Protein 3GZM (pdb70)

Radius of gyration: 16.76 Å; Cα contacts (8 Å, |Δi|>4): 174; chains: 2; bounding box: 30×48×26 Å

Nearest PDB structures (foldseek):
  3gzl-assembly1_A  TM=9.943E-01  e=9.813E-11  Plasmodium falciparum
  2qnw-assembly1_A  TM=9.778E-01  e=5.980E-08  Toxoplasma gondii RH
  1x3o-assembly1_A  TM=9.798E-01  e=2.129E-07  Thermus thermophilus HB8
  6u0j-assembly1_B  TM=9.748E-01  e=1.998E-07  Escherichia coli str. K-12 substr. DH10B
  8jfn-assembly1_B  TM=9.825E-01  e=3.538E-07  Helicobacter pylori

Foldseek 3Di:
DLVVLLVVLLVLLCVLQVNDSVQADQAQFCVPHRVDDPVSLVSSVVSLCVPLVFDQDPVLSVVQGGSNSSSVVSVVTD/DVLVVLLVVLLVLLCVLLVHDSVQADQFDFCVPRRPADPVSLVVSQVVLCVPLVFDADPVNSVVQGGNNSSSCVSCVTSHD

Organism: Plasmodium falciparum (NCBI:txid5833)

InterPro domains:
  IPR003231 Acyl carrier protein [MF_01217] (61-135)
  IPR003231 Acyl carrier protein [PTHR20863] (37-135)
  IPR003231 Acyl carrier protein [TIGR00517] (61-134)
  IPR006162 Phosphopantetheine attachment site [PS00012] (90-105)
  IPR009081 Phosphopantetheine binding ACP domain [PF00550] (65-131)
  IPR009081 Phosphopantetheine binding ACP domain [PS50075] (60-135)
  IPR036736 ACP-like superfamily [G3DSA:1.10.1200.10] (42-137)
  IPR036736 ACP-like superfamily [SSF47336] (59-134)

Structure (mmCIF, N/CA/C/O backbone):
data_3GZM
#
_entry.id   3GZM
#
_cell.length_a   54.177
_cell.length_b   54.177
_cell.length_c   101.629
_cell.angle_alpha   90.00
_cell.angle_beta   90.00
_cell.angle_gamma   90.00
#
_symmetry.space_group_name_H-M   'P 41 21 2'
#
loop_
_entity.id
_entity.type
_entity.pdbx_description
1 polymer 'Acyl carrier protein'
2 non-polymer "4'-PHOSPHOPANTETHEINE"
3 non-polymer BETA-MERCAPTOETHANOL
4 non-polymer 'MALONATE ION'
5 water water
#
loop_
_atom_site.group_PDB
_atom_site.id
_atom_site.type_symbol
_atom_site.label_atom_id
_atom_site.label_alt_id
_atom_site.label_comp_id
_atom_site.label_asym_id
_atom_site.label_entity_id
_atom_site.label_seq_id
_atom_site.pdbx_PDB_ins_code
_atom_site.Cartn_x
_atom_site.Cartn_y
_atom_site.Cartn_z
_atom_site.occupancy
_atom_site.B_iso_or_equiv
_atom_site.auth_seq_id
_atom_site.auth_comp_id
_atom_site.auth_asym_id
_atom_site.auth_atom_id
_atom_site.pdbx_PDB_model_num
ATOM 1 N N . SER A 1 2 ? -0.808 -17.576 -24.796 1.00 43.94 2 SER A N 1
ATOM 2 C CA . SER A 1 2 ? -1.769 -16.808 -25.657 1.00 43.74 2 SER A CA 1
ATOM 3 C C . SER A 1 2 ? -1.976 -15.386 -25.130 1.00 43.24 2 SER A C 1
ATOM 4 O O . SER A 1 2 ? -1.971 -15.163 -23.919 1.00 43.30 2 SER A O 1
ATOM 7 N N . LEU A 1 3 ? -2.181 -14.433 -26.045 1.00 42.63 3 LEU A N 1
ATOM 8 C CA . LEU A 1 3 ? -2.620 -13.090 -25.661 1.00 41.91 3 LEU A CA 1
ATOM 9 C C . LEU A 1 3 ? -3.849 -13.269 -24.773 1.00 40.90 3 LEU A C 1
ATOM 10 O O . LEU A 1 3 ? -3.897 -12.749 -23.654 1.00 40.86 3 LEU A O 1
ATOM 15 N N . LYS A 1 4 ? -4.812 -14.051 -25.269 1.00 39.54 4 LYS A N 1
ATOM 16 C CA . LYS A 1 4 ? -6.037 -14.331 -24.542 1.00 37.74 4 LYS A CA 1
ATOM 17 C C . LYS A 1 4 ? -5.739 -14.832 -23.106 1.00 37.50 4 LYS A C 1
ATOM 18 O O . LYS A 1 4 ? -6.388 -14.371 -22.141 1.00 36.16 4 LYS A O 1
ATOM 24 N N . SER A 1 5 ? -4.739 -15.710 -22.967 1.00 35.61 5 SER A N 1
ATOM 25 C CA . SER A 1 5 ? -4.334 -16.260 -21.642 1.00 35.88 5 SER A CA 1
ATOM 26 C C . SER A 1 5 ? -3.827 -15.191 -20.632 1.00 34.65 5 SER A C 1
ATOM 27 O O . SER A 1 5 ? -4.325 -15.116 -19.501 1.00 33.48 5 SER A O 1
ATOM 30 N N . THR A 1 6 ? -2.832 -14.388 -21.035 1.00 33.44 6 THR A N 1
ATOM 31 C CA . THR A 1 6 ? -2.312 -13.262 -20.195 1.00 32.39 6 THR A CA 1
ATOM 32 C C . THR A 1 6 ? -3.436 -12.225 -19.953 1.00 30.26 6 THR A C 1
ATOM 33 O O . THR A 1 6 ? -3.617 -11.740 -18.835 1.00 27.57 6 THR A O 1
ATOM 37 N N . PHE A 1 7 ? -4.197 -11.915 -21.008 1.00 28.27 7 PHE A N 1
ATOM 38 C CA . PHE A 1 7 ? -5.363 -11.069 -20.866 1.00 28.39 7 PHE A CA 1
ATOM 39 C C . PHE A 1 7 ? -6.328 -11.570 -19.779 1.00 27.25 7 PHE A C 1
ATOM 40 O O . PHE A 1 7 ? -6.790 -10.806 -18.910 1.00 25.87 7 PHE A O 1
ATOM 48 N N . ASP A 1 8 ? -6.606 -12.874 -19.799 1.00 26.48 8 ASP A N 1
ATOM 49 C CA . ASP A 1 8 ? -7.599 -13.400 -18.883 1.00 26.60 8 ASP A CA 1
ATOM 50 C C . ASP A 1 8 ? -7.078 -13.404 -17.439 1.00 25.10 8 ASP A C 1
ATOM 51 O O . ASP A 1 8 ? -7.833 -13.144 -16.485 1.00 24.21 8 ASP A O 1
ATOM 56 N N . ASP A 1 9 ? -5.782 -13.664 -17.286 1.00 24.98 9 ASP A N 1
ATOM 57 C CA . ASP A 1 9 ? -5.145 -13.631 -15.969 1.00 24.50 9 ASP A CA 1
ATOM 58 C C . ASP A 1 9 ? -5.158 -12.206 -15.376 1.00 22.58 9 ASP A C 1
ATOM 59 O O . ASP A 1 9 ? -5.427 -11.996 -14.177 1.00 20.94 9 ASP A O 1
ATOM 64 N N . ILE A 1 10 ? -4.823 -11.232 -16.213 1.00 21.10 10 ILE A N 1
ATOM 65 C CA A ILE A 1 10 ? -4.725 -9.847 -15.751 0.50 20.53 10 ILE A CA 1
ATOM 66 C CA B ILE A 1 10 ? -4.722 -9.833 -15.743 0.50 20.20 10 ILE A CA 1
ATOM 67 C C . ILE A 1 10 ? -6.119 -9.326 -15.388 1.0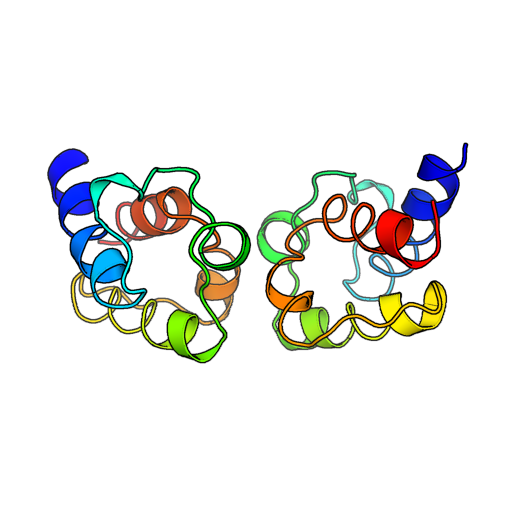0 20.53 10 ILE A C 1
ATOM 68 O O . ILE A 1 10 ? -6.294 -8.598 -14.408 1.00 21.40 10 ILE A O 1
ATOM 77 N N . LYS A 1 11 ? -7.141 -9.729 -16.156 1.00 19.82 11 LYS A N 1
ATOM 78 C CA . LYS A 1 11 ? -8.502 -9.261 -15.840 1.00 20.65 11 LYS A CA 1
ATOM 79 C C . LYS A 1 11 ? -8.951 -9.760 -14.480 1.00 21.24 11 LYS A C 1
ATOM 80 O O . LYS A 1 11 ? -9.569 -9.017 -13.708 1.00 20.35 11 LYS A O 1
ATOM 86 N N . LYS A 1 12 ? -8.653 -11.026 -14.185 1.00 20.49 12 LYS A N 1
ATOM 87 C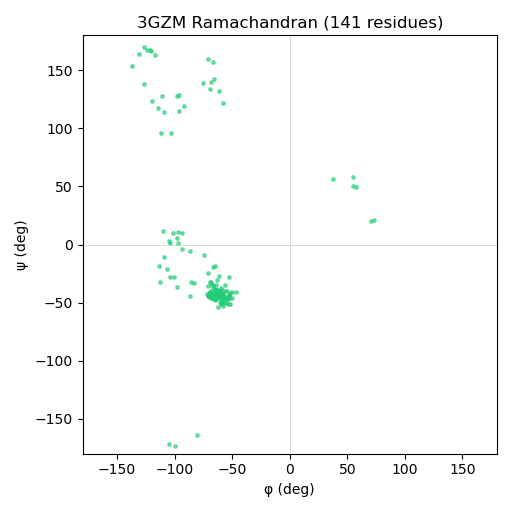 CA . LYS A 1 12 ? -8.967 -11.560 -12.874 1.00 22.01 12 LYS A CA 1
ATOM 88 C C . LYS A 1 12 ? -8.271 -10.780 -11.771 1.00 20.49 12 LYS A C 1
ATOM 89 O O . LYS A 1 12 ? -8.902 -10.486 -10.764 1.00 21.62 12 LYS A O 1
ATOM 95 N N . ILE A 1 13 ? -6.987 -10.481 -11.948 1.00 20.05 13 ILE A N 1
ATOM 96 C CA . ILE A 1 13 ? -6.220 -9.709 -10.950 1.00 20.21 13 ILE A CA 1
ATOM 97 C C . ILE A 1 13 ? -6.881 -8.327 -10.688 1.00 18.83 13 ILE A C 1
ATOM 98 O O . ILE A 1 13 ? -7.083 -7.890 -9.544 1.00 16.56 13 ILE A O 1
ATOM 103 N N . ILE A 1 14 ? -7.234 -7.665 -11.776 1.00 17.42 14 ILE A N 1
ATOM 104 C CA . ILE A 1 14 ? -7.807 -6.303 -11.723 1.00 17.09 14 ILE A CA 1
ATOM 105 C C . ILE A 1 14 ? -9.190 -6.338 -11.108 1.00 18.53 14 ILE A C 1
ATOM 106 O O . ILE A 1 14 ? -9.530 -5.520 -10.222 1.00 18.03 14 ILE A O 1
ATOM 111 N N . SER A 1 15 ? -9.998 -7.303 -11.562 1.00 18.01 15 SER A N 1
ATOM 112 C CA . SER A 1 15 ? -11.324 -7.460 -11.056 1.00 19.53 15 SER A CA 1
ATOM 113 C C . SER A 1 15 ? -11.288 -7.595 -9.537 1.00 20.48 15 SER A C 1
ATOM 114 O O . SER A 1 15 ? -12.047 -6.903 -8.824 1.00 20.61 15 SER A O 1
ATOM 117 N N . LYS A 1 16 ? -10.374 -8.425 -9.041 1.00 21.27 16 LYS A N 1
ATOM 118 C CA . LYS A 1 16 ? -10.283 -8.702 -7.583 1.00 24.00 16 LYS A CA 1
ATOM 119 C C . LYS A 1 16 ? -9.780 -7.503 -6.820 1.00 24.07 16 LYS A C 1
ATOM 120 O O . LYS A 1 16 ? -10.327 -7.155 -5.756 1.00 24.60 16 LYS A O 1
ATOM 126 N N . GLN A 1 17 ? -8.738 -6.874 -7.343 1.00 24.73 17 GLN A N 1
ATOM 127 C CA A GLN A 1 17 ? -8.153 -5.687 -6.675 0.50 25.52 17 GLN A CA 1
ATOM 128 C CA B GLN A 1 17 ? -8.139 -5.738 -6.652 0.50 26.38 17 GLN A CA 1
ATOM 129 C C . GLN A 1 17 ? -9.118 -4.523 -6.604 1.00 26.55 17 GLN A C 1
ATOM 130 O O . GLN A 1 17 ? -9.306 -3.942 -5.537 1.00 27.35 17 GLN A O 1
ATOM 141 N N . LEU A 1 18 ? -9.753 -4.199 -7.747 1.00 26.93 18 LEU A N 1
ATOM 142 C CA . LEU A 1 18 ? -10.689 -3.027 -7.907 1.00 26.73 18 LEU A CA 1
ATOM 143 C C . LEU A 1 18 ? -12.191 -3.238 -7.713 1.00 27.31 18 LEU A C 1
ATOM 144 O O . LEU A 1 18 ? -12.977 -2.276 -7.804 1.00 28.74 18 LEU A O 1
ATOM 149 N N . SER A 1 19 ? -12.614 -4.475 -7.491 1.00 26.51 19 SER A N 1
ATOM 150 C CA . SER A 1 19 ? -14.007 -4.798 -7.350 1.00 25.93 19 SER A CA 1
ATOM 151 C C . SER A 1 19 ? -14.839 -4.387 -8.564 1.00 25.60 19 SER A C 1
ATOM 152 O O . SER A 1 19 ? -15.867 -3.704 -8.416 1.00 26.41 19 SER A O 1
ATOM 155 N N . VAL A 1 20 ? -14.362 -4.761 -9.755 1.00 22.74 20 VAL A N 1
ATOM 156 C CA . VAL A 1 20 ? -14.999 -4.448 -11.035 1.00 22.45 20 VAL A CA 1
ATOM 157 C C . VAL A 1 20 ? -15.213 -5.710 -11.841 1.00 22.61 20 VAL A C 1
ATOM 158 O O . VAL A 1 20 ? -14.295 -6.546 -11.914 1.00 20.83 20 VAL A O 1
ATOM 162 N N . GLU A 1 21 ? -16.376 -5.856 -12.501 1.00 22.04 21 GLU A N 1
ATOM 163 C CA . GLU A 1 21 ? -16.663 -7.130 -13.142 1.00 23.34 21 GLU A CA 1
ATOM 164 C C . GLU A 1 21 ? -15.691 -7.315 -14.318 1.00 21.44 21 GLU A C 1
ATOM 165 O O . GLU A 1 21 ? -15.350 -6.338 -14.990 1.00 20.55 21 GLU A O 1
ATOM 171 N N . GLU A 1 22 ? -15.180 -8.523 -14.514 1.00 20.14 22 GLU A N 1
ATOM 172 C CA . GLU A 1 22 ? -14.264 -8.760 -15.641 1.00 21.58 22 GLU A CA 1
ATOM 173 C C . GLU A 1 22 ? -14.720 -8.190 -16.999 1.00 22.01 22 GLU A C 1
ATOM 174 O O . GLU A 1 22 ? -13.891 -7.684 -17.791 1.00 21.17 22 GLU A O 1
ATOM 180 N N . ASP A 1 23 ? -16.017 -8.323 -17.293 1.00 22.38 23 ASP A N 1
ATOM 181 C CA . ASP A 1 23 ? -16.564 -7.838 -18.574 1.00 23.76 23 ASP A CA 1
ATOM 182 C C . ASP A 1 23 ? -16.421 -6.312 -18.797 1.00 22.90 23 ASP A C 1
ATOM 183 O O . ASP A 1 23 ? -16.335 -5.869 -19.945 1.00 24.07 23 ASP A O 1
ATOM 188 N N . LYS A 1 24 ? -16.360 -5.524 -17.713 1.00 22.90 24 LYS A N 1
ATOM 189 C CA . LYS A 1 24 ? -16.110 -4.095 -17.779 1.00 22.88 24 LYS A CA 1
ATOM 190 C C . LYS A 1 24 ? -14.627 -3.748 -18.087 1.00 21.39 24 LYS A C 1
ATOM 191 O O . LYS A 1 24 ? -14.282 -2.581 -18.238 1.00 23.34 24 LYS A O 1
ATOM 197 N N . ILE A 1 25 ? -13.739 -4.735 -18.070 1.00 17.32 25 ILE A N 1
ATOM 198 C CA . ILE A 1 25 ? -12.288 -4.473 -18.184 1.00 16.18 25 ILE A CA 1
ATOM 199 C C . ILE A 1 25 ? -11.898 -4.646 -19.657 1.00 15.08 25 ILE A C 1
ATOM 200 O O . ILE A 1 25 ? -12.025 -5.749 -20.192 1.00 16.83 25 ILE A O 1
ATOM 205 N N . GLN A 1 26 ? -11.477 -3.543 -20.279 1.00 11.22 26 GLN A N 1
ATOM 206 C CA . GLN A 1 26 ? -11.061 -3.574 -21.681 1.00 12.13 26 GLN A CA 1
ATOM 207 C C . GLN A 1 26 ? -9.659 -3.041 -21.852 1.00 11.80 26 GLN A C 1
ATOM 208 O O . GLN A 1 26 ? -9.062 -2.406 -20.954 1.00 8.77 26 GLN A O 1
ATOM 214 N N . MET A 1 27 ? -9.110 -3.270 -23.052 1.00 10.25 27 MET A N 1
ATOM 215 C CA . MET A 1 27 ? -7.702 -2.821 -23.271 1.00 9.48 27 MET A CA 1
ATOM 216 C C . MET A 1 27 ? -7.458 -1.346 -22.920 1.00 8.99 27 MET A C 1
ATOM 217 O O . MET A 1 27 ? -6.391 -1.018 -22.346 1.00 9.71 27 MET A O 1
ATOM 222 N N . ASN A 1 28 ? -8.358 -0.451 -23.322 1.00 8.42 28 ASN A N 1
ATOM 223 C CA A ASN A 1 28 ? -8.044 0.954 -23.047 0.50 8.25 28 ASN A CA 1
ATOM 224 C CA B ASN A 1 28 ? -8.362 1.027 -23.131 0.50 8.82 28 ASN A CA 1
ATOM 225 C C . ASN A 1 28 ? -8.578 1.465 -21.681 1.00 9.34 28 ASN A C 1
ATOM 226 O O . ASN A 1 28 ? -8.394 2.644 -21.355 1.00 8.58 28 ASN A O 1
ATOM 235 N N . SER A 1 29 ? -9.133 0.553 -20.870 1.00 8.63 29 SER A N 1
ATOM 236 C CA . SER A 1 29 ? -9.577 0.907 -19.475 1.00 8.88 29 SER A CA 1
ATOM 237 C C . SER A 1 29 ? -8.386 1.448 -18.685 1.00 9.81 29 SER A C 1
ATOM 238 O O . SER A 1 29 ? -7.332 0.753 -18.561 1.00 8.45 29 SER A O 1
ATOM 241 N N . ASN A 1 30 ? -8.545 2.682 -18.199 1.00 8.91 30 ASN A N 1
ATOM 242 C CA . ASN A 1 30 ? -7.455 3.410 -17.507 1.00 9.22 30 ASN A CA 1
ATOM 243 C C . ASN A 1 30 ? -7.707 3.167 -15.988 1.00 9.37 30 ASN A C 1
ATOM 244 O O . ASN A 1 30 ? -8.818 3.373 -15.514 1.00 8.68 30 ASN A O 1
ATOM 249 N N . PHE A 1 31 ? -6.692 2.713 -15.237 1.00 8.13 31 PHE A N 1
ATOM 250 C CA . PHE A 1 31 ? -6.973 2.313 -13.822 1.00 10.15 31 PHE A CA 1
ATOM 251 C C . PHE A 1 31 ? -7.637 3.426 -13.021 1.00 10.80 31 PHE A C 1
ATOM 252 O O . PHE A 1 31 ? -8.666 3.179 -12.330 1.00 13.22 31 PHE A O 1
ATOM 260 N N . THR A 1 32 ? -7.083 4.631 -13.110 1.00 10.43 32 THR A N 1
ATOM 261 C CA . THR A 1 32 ? -7.640 5.738 -12.336 1.00 10.71 32 THR A CA 1
ATOM 262 C C . THR A 1 32 ? -8.832 6.495 -12.906 1.00 10.78 32 THR A C 1
ATOM 263 O O . THR A 1 32 ? -9.697 6.929 -12.170 1.00 12.32 32 THR A O 1
ATOM 267 N N . LYS A 1 33 ? -8.888 6.609 -14.230 1.00 11.59 33 LYS A N 1
ATOM 268 C CA . LYS A 1 33 ? -9.912 7.376 -14.928 1.00 13.74 33 LYS A CA 1
ATOM 269 C C . LYS A 1 33 ? -11.165 6.514 -15.169 1.00 12.90 33 LYS A C 1
ATOM 270 O O . LYS A 1 33 ? -12.236 7.020 -15.140 1.00 13.98 33 LYS A O 1
ATOM 276 N N . ASP A 1 34 ? -11.023 5.212 -15.374 1.00 12.21 34 ASP A N 1
ATOM 277 C CA . ASP A 1 34 ? -12.155 4.329 -15.670 1.00 14.47 34 ASP A CA 1
ATOM 278 C C . ASP A 1 34 ? -12.523 3.300 -14.623 1.00 13.89 34 ASP A C 1
ATOM 279 O O . ASP A 1 34 ? -13.693 2.861 -14.560 1.00 14.77 34 ASP A O 1
ATOM 284 N N . LEU A 1 35 ? -11.530 2.810 -13.892 1.00 12.03 35 LEU A N 1
ATOM 2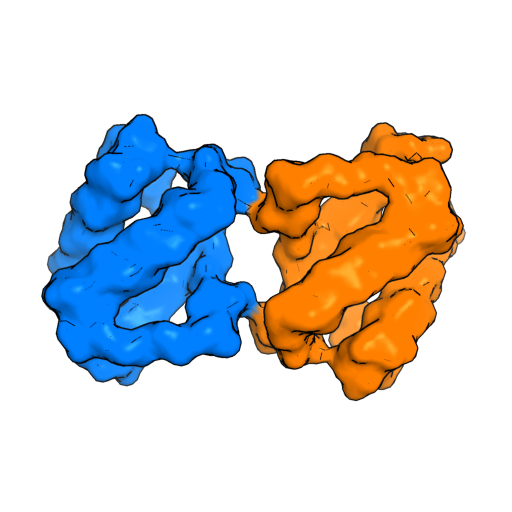85 C CA . LEU A 1 35 ? -11.780 1.713 -12.986 1.00 11.05 35 LEU A CA 1
ATOM 286 C C . LEU A 1 35 ? -11.724 2.049 -11.509 1.00 12.36 35 LEU A C 1
ATOM 287 O O . LEU A 1 35 ? -11.804 1.094 -10.686 1.00 12.26 35 LEU A O 1
ATOM 292 N N . GLY A 1 36 ? -11.692 3.355 -11.204 1.00 12.21 36 GLY A N 1
ATOM 293 C CA . GLY A 1 36 ? -11.882 3.879 -9.804 1.00 14.67 36 GLY A CA 1
ATOM 294 C C . GLY A 1 36 ? -10.719 3.576 -8.854 1.00 15.76 36 GLY A C 1
ATOM 295 O O . GLY A 1 36 ? -10.891 3.602 -7.597 1.00 14.73 36 GLY A O 1
ATOM 296 N N . ALA A 1 37 ? -9.553 3.281 -9.431 1.00 13.00 37 ALA A N 1
ATOM 297 C CA . ALA A 1 37 ? -8.381 2.945 -8.604 1.00 13.60 37 ALA A CA 1
ATOM 298 C C . ALA A 1 37 ? -7.885 4.175 -7.835 1.00 13.74 37 ALA A C 1
ATOM 299 O O . ALA A 1 37 ? -7.792 5.271 -8.415 1.00 15.38 37 ALA A O 1
ATOM 301 N N . ASP A 1 38 ? -7.613 3.997 -6.514 1.00 14.64 38 ASP A N 1
ATOM 302 C CA . ASP A 1 38 ? -6.887 4.998 -5.736 1.00 14.58 38 ASP A CA 1
ATOM 303 C C . ASP A 1 38 ? -5.409 4.644 -5.564 1.00 14.18 38 ASP A C 1
ATOM 304 O O . ASP A 1 38 ? -4.932 3.624 -6.128 1.00 11.69 38 ASP A O 1
ATOM 309 N N . SER A 1 39 ? -4.676 5.420 -4.762 1.00 12.11 39 SER A N 1
ATOM 310 C CA . SER A 1 39 ? -3.239 5.207 -4.714 1.00 13.62 39 SER A CA 1
ATOM 311 C C . SER A 1 39 ? -2.895 3.803 -4.133 1.00 13.07 39 SER A C 1
ATOM 312 O O . SER A 1 39 ? -1.953 3.155 -4.591 1.00 13.78 39 SER A O 1
ATOM 314 N N . LEU A 1 40 ? -3.612 3.349 -3.119 1.00 13.83 40 LEU A N 1
ATOM 315 C CA . LEU A 1 40 ? -3.332 2.019 -2.534 1.00 13.59 40 LEU A CA 1
ATOM 316 C C . LEU A 1 40 ? -3.701 0.920 -3.548 1.00 14.58 40 LEU A C 1
ATOM 317 O O . LEU A 1 40 ? -2.968 -0.034 -3.679 1.00 14.64 40 LEU A O 1
ATOM 322 N N . ASP A 1 41 ? -4.828 1.105 -4.268 1.00 11.92 41 ASP A N 1
ATOM 323 C CA . ASP A 1 41 ? -5.193 0.153 -5.325 1.00 13.25 41 ASP A CA 1
ATOM 324 C C . ASP A 1 41 ? -4.034 -0.055 -6.309 1.00 12.53 41 ASP A C 1
ATOM 325 O O . ASP A 1 41 ? -3.733 -1.180 -6.700 1.00 13.27 41 ASP A O 1
ATOM 330 N N . LEU A 1 42 ? -3.395 1.039 -6.694 1.00 13.30 42 LEU A N 1
ATOM 331 C CA . LEU A 1 42 ? -2.340 1.016 -7.708 1.00 13.47 42 LEU A CA 1
ATOM 332 C C . LEU A 1 42 ? -1.168 0.229 -7.209 1.00 14.19 42 LEU A C 1
ATOM 333 O O . LEU A 1 42 ? -0.701 -0.654 -7.927 1.00 16.35 42 LEU A O 1
ATOM 338 N N . VAL A 1 43 ? -0.737 0.503 -5.967 1.00 14.33 43 VAL A N 1
ATOM 339 C CA . VAL A 1 43 ? 0.348 -0.275 -5.318 1.00 15.77 43 VAL A CA 1
ATOM 340 C C . VAL A 1 43 ? 0.012 -1.795 -5.244 1.00 16.21 43 VAL A C 1
ATOM 341 O O . VAL A 1 43 ? 0.831 -2.660 -5.593 1.00 16.26 43 VAL A O 1
ATOM 345 N N . GLU A 1 44 ? -1.214 -2.111 -4.851 1.00 16.77 44 GLU A N 1
ATOM 346 C CA . GLU A 1 44 ? -1.661 -3.495 -4.765 1.00 18.34 44 GLU A CA 1
ATOM 347 C C . GLU A 1 44 ? -1.693 -4.193 -6.110 1.00 18.15 44 GLU A C 1
ATOM 348 O O . GLU A 1 44 ? -1.334 -5.352 -6.217 1.00 17.66 44 GLU A O 1
ATOM 354 N N . LEU A 1 45 ? -2.108 -3.467 -7.135 1.00 16.88 45 LEU A N 1
ATOM 355 C CA A LEU A 1 45 ? -2.120 -4.036 -8.465 0.50 16.53 45 LEU A CA 1
ATOM 356 C CA B LEU A 1 45 ? -2.116 -4.016 -8.494 0.50 17.10 45 LEU A CA 1
ATOM 357 C C . LEU A 1 45 ? -0.706 -4.345 -8.971 1.00 16.76 45 LEU A C 1
ATOM 358 O O . LEU A 1 45 ? -0.434 -5.449 -9.491 1.00 15.95 45 LEU A O 1
ATOM 367 N N . ILE A 1 46 ? 0.210 -3.396 -8.818 1.00 17.59 46 ILE A N 1
ATOM 368 C CA . ILE A 1 46 ? 1.539 -3.654 -9.347 1.00 19.72 46 ILE A CA 1
ATOM 369 C C . ILE A 1 46 ? 2.139 -4.817 -8.590 1.00 18.91 46 ILE A C 1
ATOM 370 O O . ILE A 1 46 ? 2.689 -5.741 -9.207 1.00 19.22 46 ILE A O 1
ATOM 375 N N . MET A 1 47 ? 1.918 -4.883 -7.276 1.00 20.78 47 MET A N 1
ATOM 376 C CA . MET A 1 47 ? 2.490 -6.006 -6.535 1.00 25.03 47 MET A CA 1
ATOM 377 C C . MET A 1 47 ? 1.824 -7.321 -6.927 1.00 23.00 47 MET A C 1
ATOM 378 O O . MET A 1 47 ? 2.474 -8.368 -6.977 1.00 22.67 47 MET A O 1
ATOM 383 N N . ALA A 1 48 ? 0.522 -7.267 -7.216 1.00 21.81 48 ALA A N 1
ATOM 384 C CA . ALA A 1 48 ? -0.171 -8.465 -7.707 1.00 19.64 48 ALA A CA 1
ATOM 385 C C . ALA A 1 48 ? 0.314 -8.986 -9.098 1.00 18.96 48 ALA A C 1
ATOM 386 O O . ALA A 1 48 ? 0.426 -10.208 -9.330 1.00 19.46 48 ALA A O 1
ATOM 388 N N . LEU A 1 49 ? 0.619 -8.068 -10.014 1.00 17.85 49 LEU A N 1
ATOM 389 C CA . LEU A 1 49 ? 1.232 -8.405 -11.304 1.00 17.83 49 LEU A CA 1
ATOM 390 C C . LEU A 1 49 ? 2.603 -9.029 -11.106 1.00 18.52 49 LEU A C 1
ATOM 391 O O . LEU A 1 49 ? 2.949 -10.027 -11.784 1.00 17.88 49 LEU A O 1
ATOM 396 N N . GLU A 1 50 ? 3.370 -8.430 -10.187 1.00 19.28 50 GLU A N 1
ATOM 397 C CA . GLU A 1 50 ? 4.728 -8.946 -9.891 1.00 21.46 50 GLU A CA 1
ATOM 398 C C . GLU A 1 50 ? 4.612 -10.390 -9.380 1.00 21.85 50 GLU A C 1
ATOM 399 O O . GLU A 1 50 ? 5.309 -11.282 -9.913 1.00 23.01 50 GLU A O 1
ATOM 405 N N . GLU A 1 51 ? 3.730 -10.635 -8.391 1.00 23.45 51 GLU A N 1
ATOM 406 C CA A GLU A 1 51 ? 3.541 -11.976 -7.841 0.50 23.65 51 GLU A CA 1
ATOM 407 C CA B GLU A 1 51 ? 3.484 -11.989 -7.839 0.50 23.70 51 GLU A CA 1
ATOM 408 C C . GLU A 1 51 ? 3.010 -12.982 -8.899 1.00 24.23 51 GLU A C 1
ATOM 409 O O . GLU A 1 51 ? 3.510 -14.083 -9.004 1.00 23.82 51 GLU A O 1
ATOM 420 N N . LYS A 1 52 ? 2.042 -12.588 -9.709 1.00 22.38 52 LYS A N 1
ATOM 421 C CA . LYS A 1 52 ? 1.466 -13.527 -10.675 1.00 23.06 52 LYS A CA 1
ATOM 422 C C . LYS A 1 52 ? 2.371 -13.902 -11.850 1.00 23.90 52 LYS A C 1
ATOM 423 O O . LYS A 1 52 ? 2.432 -15.074 -12.206 1.00 23.50 52 LYS A O 1
ATOM 429 N N . PHE A 1 53 ? 3.037 -12.907 -12.455 1.00 23.02 53 PHE A N 1
ATOM 430 C CA . PHE A 1 53 ? 3.778 -13.088 -13.702 1.00 24.40 53 PHE A CA 1
ATOM 431 C C . PHE A 1 53 ? 5.267 -13.152 -13.490 1.00 24.31 53 PHE A C 1
ATOM 432 O O . PHE A 1 53 ? 6.041 -13.275 -14.459 1.00 25.92 53 PHE A O 1
ATOM 440 N N . ASN A 1 54 ? 5.679 -13.065 -12.228 1.00 24.77 54 ASN A N 1
ATOM 441 C CA . ASN A 1 54 ? 7.085 -13.199 -11.858 1.00 26.26 54 ASN A CA 1
ATOM 442 C C . ASN A 1 54 ? 7.903 -12.191 -12.669 1.00 26.52 54 ASN A C 1
ATOM 443 O O . ASN A 1 54 ? 8.858 -12.541 -13.352 1.00 27.27 54 ASN A O 1
ATOM 448 N N . VAL A 1 55 ? 7.469 -10.938 -12.650 1.00 26.37 55 VAL A N 1
ATOM 449 C CA . VAL A 1 55 ? 8.216 -9.863 -13.297 1.00 26.79 55 VAL A CA 1
ATOM 450 C C . VAL A 1 55 ? 8.513 -8.911 -12.159 1.00 27.17 55 VAL A C 1
ATOM 451 O O . VAL A 1 55 ? 7.941 -9.061 -11.043 1.00 27.38 55 VAL A O 1
ATOM 455 N N . THR A 1 56 ? 9.425 -7.964 -12.411 1.00 27.00 56 THR A N 1
ATOM 456 C CA . THR A 1 56 ? 9.780 -6.906 -11.457 1.00 26.09 56 THR A CA 1
ATOM 457 C C . THR A 1 56 ? 9.426 -5.612 -12.192 1.00 24.33 56 THR A C 1
ATOM 458 O O . THR A 1 56 ? 9.812 -5.399 -13.350 1.00 24.96 56 THR A O 1
ATOM 462 N N . ILE A 1 57 ? 8.577 -4.824 -11.568 1.00 22.51 57 ILE A N 1
ATOM 463 C CA . ILE A 1 57 ? 8.156 -3.592 -12.174 1.00 21.29 57 ILE A CA 1
ATOM 464 C C . ILE A 1 57 ? 8.802 -2.457 -11.359 1.00 20.28 57 ILE A C 1
ATOM 465 O O . ILE A 1 57 ? 8.462 -2.231 -10.194 1.00 20.53 57 ILE A O 1
ATOM 470 N N . SER A 1 58 ? 9.698 -1.726 -11.996 1.00 18.59 58 SER A N 1
ATOM 471 C CA . SER A 1 58 ? 10.331 -0.649 -11.291 1.00 17.57 58 SER A CA 1
ATOM 472 C C . SER A 1 58 ? 9.317 0.489 -11.071 1.00 18.02 58 SER A C 1
ATOM 473 O O . SER A 1 58 ? 8.339 0.598 -11.803 1.00 14.61 58 SER A O 1
ATOM 476 N N . ASP A 1 59 ? 9.590 1.353 -10.093 1.00 19.00 59 ASP A N 1
ATOM 477 C CA . ASP A 1 59 ? 8.741 2.534 -9.860 1.00 19.97 59 ASP A CA 1
ATOM 478 C C . ASP A 1 59 ? 8.471 3.343 -11.119 1.00 19.48 59 ASP A C 1
ATOM 479 O O . ASP A 1 59 ? 7.350 3.748 -11.359 1.00 18.96 59 ASP A O 1
ATOM 484 N N . GLN A 1 60 ? 9.507 3.609 -11.908 1.00 18.95 60 GLN A N 1
ATOM 485 C CA . GLN A 1 60 ? 9.339 4.377 -13.119 1.00 19.95 60 GLN A CA 1
ATOM 486 C C . GLN A 1 60 ? 8.508 3.599 -14.180 1.00 19.89 60 GLN A C 1
ATOM 487 O O . GLN A 1 60 ? 7.658 4.194 -14.882 1.00 21.60 60 GLN A O 1
ATOM 493 N N . ASP A 1 61 ? 8.782 2.315 -14.354 1.00 16.80 61 ASP A N 1
ATOM 494 C CA . ASP A 1 61 ? 7.863 1.497 -15.217 1.00 18.22 61 ASP A CA 1
ATOM 495 C C . ASP A 1 61 ? 6.391 1.639 -14.749 1.00 15.62 61 ASP A C 1
ATOM 496 O O . ASP A 1 61 ? 5.449 1.751 -15.567 1.00 14.97 61 ASP A O 1
ATOM 501 N N . ALA A 1 62 ? 6.170 1.586 -13.436 1.00 14.86 62 ALA A N 1
ATOM 502 C CA . ALA A 1 62 ? 4.795 1.533 -12.920 1.00 14.22 62 ALA A CA 1
ATOM 503 C C . ALA A 1 62 ? 4.107 2.816 -13.219 1.00 13.78 62 ALA A C 1
ATOM 504 O O . ALA A 1 62 ? 2.918 2.835 -13.488 1.00 13.68 62 ALA A O 1
ATOM 506 N N . LEU A 1 63 ? 4.855 3.911 -13.176 1.00 13.14 63 LEU A N 1
ATOM 507 C CA . LEU A 1 63 ? 4.277 5.213 -13.508 1.00 11.09 63 LEU A CA 1
ATOM 508 C C . LEU A 1 63 ? 3.822 5.331 -15.003 1.00 12.36 63 LEU A C 1
ATOM 509 O O . LEU A 1 63 ? 3.061 6.273 -15.351 1.00 12.69 63 LEU A O 1
ATOM 514 N N . LYS A 1 64 ? 4.335 4.453 -15.853 1.00 12.10 64 LYS A N 1
ATOM 515 C CA . LYS A 1 64 ? 3.919 4.386 -17.255 1.00 13.95 64 LYS A CA 1
ATOM 516 C C . LYS A 1 64 ? 2.870 3.312 -17.534 1.00 15.31 64 LYS A C 1
ATOM 517 O O . LYS A 1 64 ? 2.478 3.117 -18.705 1.00 18.14 64 LYS A O 1
ATOM 523 N N . ILE A 1 65 ? 2.363 2.653 -16.499 1.00 13.37 65 ILE A N 1
ATOM 524 C CA . ILE A 1 65 ? 1.338 1.603 -16.734 1.00 14.58 65 ILE A CA 1
ATOM 525 C C . ILE A 1 65 ? 0.036 2.276 -16.340 1.00 13.83 65 ILE A C 1
ATOM 526 O O . ILE A 1 65 ? -0.295 2.376 -15.148 1.00 16.42 65 ILE A O 1
ATOM 531 N N . ASN A 1 66 ? -0.657 2.817 -17.332 1.00 11.83 66 ASN A N 1
ATOM 532 C CA . ASN A 1 66 ? -1.858 3.626 -17.060 1.00 10.29 66 ASN A CA 1
ATOM 533 C C . ASN A 1 66 ? -3.139 2.859 -17.373 1.00 9.33 66 ASN A C 1
ATOM 534 O O . ASN A 1 66 ? -4.211 3.180 -16.778 1.00 7.78 66 ASN A O 1
ATOM 539 N N . THR A 1 67 ? -3.020 1.932 -18.325 1.00 10.33 67 THR A N 1
ATOM 540 C CA . THR A 1 67 ? -4.184 1.140 -18.805 1.00 9.09 67 THR A CA 1
ATOM 541 C C . THR A 1 67 ? -3.946 -0.368 -18.755 1.00 9.44 67 THR A C 1
ATOM 542 O O . THR A 1 67 ? -2.812 -0.818 -18.613 1.00 7.61 67 THR A O 1
ATOM 546 N N . VAL A 1 68 ? -5.034 -1.127 -18.972 1.00 8.37 68 VAL A N 1
ATOM 547 C CA . VAL A 1 68 ? -5.003 -2.571 -19.092 1.00 9.60 68 VAL A CA 1
ATOM 548 C C . VAL A 1 68 ? -3.979 -2.973 -20.159 1.00 9.84 68 VAL A C 1
ATOM 549 O O . VAL A 1 68 ? -3.118 -3.825 -19.911 1.00 8.78 68 VAL A O 1
ATOM 553 N N . GLN A 1 69 ? -4.072 -2.381 -21.356 1.00 9.33 69 GLN A N 1
ATOM 554 C CA . GLN A 1 69 ? -3.139 -2.738 -22.418 1.00 10.01 69 GLN A CA 1
ATOM 555 C C . GLN A 1 69 ? -1.685 -2.468 -22.007 1.00 10.40 69 GLN A C 1
ATOM 556 O O . GLN A 1 69 ? -0.802 -3.253 -22.360 1.00 9.71 69 GLN A O 1
ATOM 562 N N . ASP A 1 70 ? -1.436 -1.333 -21.354 1.00 10.27 70 ASP A N 1
ATOM 563 C CA . ASP A 1 70 ? -0.092 -0.992 -20.884 1.00 9.73 70 ASP A CA 1
ATOM 564 C C . ASP A 1 70 ? 0.435 -2.145 -20.045 1.00 11.80 70 ASP A C 1
ATOM 565 O O . ASP A 1 70 ? 1.615 -2.554 -20.189 1.00 11.43 70 ASP A O 1
ATOM 570 N N . ALA A 1 71 ? -0.410 -2.628 -19.142 1.00 11.77 71 ALA A N 1
ATOM 571 C CA . ALA A 1 71 ? 0.028 -3.703 -18.209 1.00 12.63 71 ALA A CA 1
ATOM 572 C C . ALA A 1 71 ? 0.280 -5.001 -18.973 1.00 12.23 71 ALA A C 1
ATOM 573 O O . ALA A 1 71 ? 1.334 -5.669 -18.749 1.00 12.52 71 ALA A O 1
ATOM 575 N N . ILE A 1 72 ? -0.603 -5.356 -19.895 1.00 12.79 72 ILE A N 1
ATOM 576 C CA . ILE A 1 72 ? -0.426 -6.613 -20.721 1.00 13.42 72 ILE A CA 1
ATOM 577 C C . ILE A 1 72 ? 0.825 -6.512 -21.591 1.00 13.60 72 ILE A C 1
ATOM 578 O O . ILE A 1 72 ? 1.646 -7.473 -21.670 1.00 13.30 72 ILE A O 1
ATOM 583 N N . ASP A 1 73 ? 1.018 -5.335 -22.220 1.00 14.26 73 ASP A N 1
ATOM 584 C CA . ASP A 1 73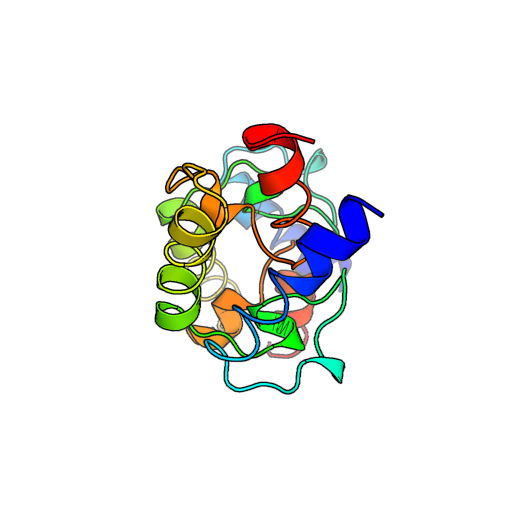 ? 2.193 -5.120 -23.096 1.00 15.43 73 ASP A CA 1
ATOM 585 C C . ASP A 1 73 ? 3.479 -5.177 -22.282 1.00 15.62 73 ASP A C 1
ATOM 586 O O . ASP A 1 73 ? 4.482 -5.835 -22.710 1.00 15.76 73 ASP A O 1
ATOM 591 N N . TYR A 1 74 ? 3.434 -4.610 -21.071 1.00 14.49 74 TYR A N 1
ATOM 592 C CA . TYR A 1 74 ? 4.585 -4.749 -20.156 1.00 16.01 74 TYR A CA 1
ATOM 593 C C . TYR A 1 74 ? 4.940 -6.205 -19.801 1.00 17.01 74 TYR A C 1
ATOM 594 O O . TYR A 1 74 ? 6.095 -6.613 -19.832 1.00 15.95 74 TYR A O 1
ATOM 603 N N . ILE A 1 75 ? 3.943 -6.969 -19.388 1.00 18.12 75 ILE A N 1
ATOM 604 C CA . ILE A 1 75 ? 4.158 -8.350 -19.058 1.00 18.94 75 ILE A CA 1
ATOM 605 C C . ILE A 1 75 ? 4.657 -9.170 -20.260 1.00 21.78 75 ILE A C 1
ATOM 606 O O . ILE A 1 75 ? 5.573 -9.997 -20.115 1.00 21.75 75 ILE A O 1
ATOM 611 N N . GLU A 1 76 ? 4.032 -8.986 -21.425 1.00 22.80 76 GLU A N 1
ATOM 612 C CA A GLU A 1 76 ? 4.461 -9.684 -22.642 0.50 24.69 76 GLU A CA 1
ATOM 613 C CA B GLU A 1 76 ? 4.465 -9.664 -22.652 0.50 24.67 76 GLU A CA 1
ATOM 614 C C . GLU A 1 76 ? 5.898 -9.334 -23.071 1.00 25.64 76 GLU A C 1
ATOM 615 O O . GLU A 1 76 ? 6.621 -10.180 -23.639 1.00 25.62 76 GLU A O 1
ATOM 626 N N . LYS A 1 77 ? 6.316 -8.115 -22.800 1.00 27.39 77 LYS A N 1
ATOM 627 C CA . LYS A 1 77 ? 7.676 -7.676 -23.076 1.00 29.90 77 LYS A CA 1
ATOM 628 C C . LYS A 1 77 ? 8.679 -8.391 -22.135 1.00 31.86 77 LYS A C 1
ATOM 629 O O . LYS A 1 77 ? 9.828 -8.675 -22.506 1.00 31.90 77 LYS A O 1
ATOM 635 N N . ASN A 1 78 ? 8.241 -8.687 -20.920 1.00 33.25 78 ASN A N 1
ATOM 636 C CA . ASN A 1 78 ? 9.167 -8.991 -19.820 1.00 36.59 78 ASN A CA 1
ATOM 637 C C . ASN A 1 78 ? 9.128 -10.413 -19.290 1.00 38.49 78 ASN A C 1
ATOM 638 O O . ASN A 1 78 ? 10.056 -10.858 -18.600 1.00 39.63 78 ASN A O 1
ATOM 643 N N . ASN A 1 79 ? 8.044 -11.115 -19.590 1.00 40.50 79 ASN A N 1
ATOM 644 C CA . ASN A 1 79 ? 7.776 -12.415 -19.006 1.00 41.57 79 ASN A CA 1
ATOM 645 C C . ASN A 1 79 ? 8.276 -12.522 -17.579 1.00 41.65 79 ASN A C 1
ATOM 646 O O . ASN A 1 79 ? 7.787 -13.338 -16.803 1.00 42.89 79 ASN A O 1
ATOM 651 N N . SER B 1 1 ? -6.596 32.182 -28.890 1.00 14.73 1 SER B N 1
ATOM 652 C CA . SER B 1 1 ? -7.842 31.457 -28.532 1.00 17.11 1 SER B CA 1
ATOM 653 C C . SER B 1 1 ? -7.740 31.035 -27.079 1.00 18.43 1 SER B C 1
ATOM 654 O O . SER B 1 1 ? -6.630 30.962 -26.545 1.00 17.13 1 SER B O 1
ATOM 657 N N . SER B 1 2 ? -8.868 30.795 -26.411 1.00 19.89 2 SER B N 1
ATOM 658 C CA . SER B 1 2 ? -8.782 30.492 -24.959 1.00 21.79 2 SER B CA 1
ATOM 659 C C . SER B 1 2 ? -7.930 29.220 -24.737 1.00 20.32 2 SER B C 1
ATOM 660 O O . SER B 1 2 ? -7.077 29.177 -23.843 1.00 18.91 2 SER B O 1
ATOM 663 N N . LEU B 1 3 ? -8.155 28.216 -25.575 1.00 18.79 3 LEU B N 1
ATOM 664 C CA . LEU B 1 3 ? -7.467 26.954 -25.423 1.00 20.78 3 LEU B CA 1
ATOM 665 C C . LEU B 1 3 ? -6.001 27.121 -25.693 1.00 19.57 3 LEU B C 1
ATOM 666 O O . LEU B 1 3 ? -5.197 26.464 -25.022 1.00 20.48 3 LEU B O 1
ATOM 671 N N . LYS B 1 4 ? -5.631 27.966 -26.673 1.00 19.50 4 LYS B N 1
ATOM 672 C CA . LYS B 1 4 ? -4.218 28.196 -26.955 1.00 20.70 4 LYS B CA 1
ATOM 673 C C . LYS B 1 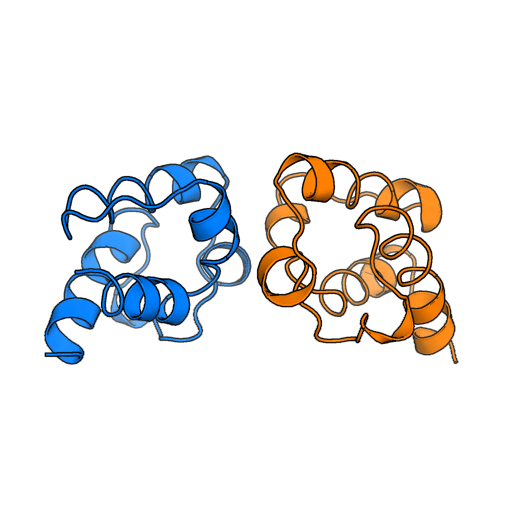4 ? -3.517 28.905 -25.804 1.00 20.48 4 LYS B C 1
ATOM 674 O O . LYS B 1 4 ? -2.424 28.537 -25.437 1.00 19.22 4 LYS B O 1
ATOM 680 N N . SER B 1 5 ? -4.168 29.897 -25.214 1.00 19.56 5 SER B N 1
ATOM 681 C CA . SER B 1 5 ? -3.623 30.546 -24.041 1.00 20.43 5 SER B CA 1
ATOM 682 C C . SER B 1 5 ? -3.341 29.579 -22.885 1.00 18.81 5 SER B C 1
ATOM 683 O O . SER B 1 5 ? -2.246 29.659 -22.275 1.00 18.31 5 SER B O 1
ATOM 686 N N . THR B 1 6 ? -4.274 28.676 -22.618 1.00 18.30 6 THR B N 1
ATOM 687 C CA . THR B 1 6 ? -4.069 27.682 -21.534 1.00 18.25 6 THR B CA 1
ATOM 688 C C . THR B 1 6 ? -2.953 26.701 -21.867 1.00 17.15 6 THR B C 1
ATOM 689 O O . THR B 1 6 ? -2.054 26.471 -21.050 1.00 15.68 6 THR B O 1
ATOM 693 N N . PHE B 1 7 ? -3.005 26.196 -23.102 1.00 17.45 7 PHE B N 1
ATOM 694 C CA . PHE B 1 7 ? -1.970 25.294 -23.600 1.00 18.83 7 PHE B CA 1
ATOM 695 C C . PHE B 1 7 ? -0.602 25.979 -23.460 1.00 18.10 7 PHE B C 1
ATOM 696 O O . PHE B 1 7 ? 0.388 25.370 -22.967 1.00 18.57 7 PHE B O 1
ATOM 704 N N . ASP B 1 8 ? -0.499 27.206 -23.946 1.00 17.60 8 ASP B N 1
ATOM 705 C CA . ASP B 1 8 ? 0.796 27.917 -23.911 1.00 18.38 8 ASP B CA 1
ATOM 706 C C . ASP B 1 8 ? 1.329 28.089 -22.473 1.00 19.30 8 ASP B C 1
ATOM 707 O O . ASP B 1 8 ? 2.523 28.007 -22.214 1.00 18.74 8 ASP B O 1
ATOM 712 N N . ASP B 1 9 ? 0.418 28.332 -21.555 1.00 18.50 9 ASP B N 1
ATOM 713 C CA . ASP B 1 9 ? 0.799 28.531 -20.162 1.00 19.60 9 ASP B CA 1
ATOM 714 C C . ASP B 1 9 ? 1.276 27.248 -19.512 1.00 17.87 9 ASP B C 1
ATOM 715 O O . ASP B 1 9 ? 2.242 27.249 -18.744 1.00 15.51 9 ASP B O 1
ATOM 720 N N . ILE B 1 10 ? 0.579 26.160 -19.804 1.00 16.55 10 ILE B N 1
ATOM 721 C CA A ILE B 1 10 ? 0.949 24.885 -19.228 0.50 16.20 10 ILE B CA 1
ATOM 722 C CA B ILE B 1 10 ? 0.940 24.846 -19.248 0.50 15.85 10 ILE B CA 1
ATOM 723 C C . ILE B 1 10 ? 2.280 24.419 -19.822 1.00 16.78 10 ILE B C 1
ATOM 724 O O . ILE B 1 10 ? 3.114 23.803 -19.130 1.00 15.12 10 ILE B O 1
ATOM 733 N N . LYS B 1 11 ? 2.506 24.731 -21.094 1.00 16.12 11 LYS B N 1
ATOM 734 C CA . LYS B 1 11 ? 3.793 24.333 -21.688 1.00 18.00 11 LYS B CA 1
ATOM 735 C C . LYS B 1 11 ? 4.968 24.973 -20.974 1.00 17.59 11 LYS B C 1
ATOM 736 O O . LYS B 1 11 ? 5.987 24.320 -20.803 1.00 16.65 11 LYS B O 1
ATOM 742 N N . LYS B 1 12 ? 4.840 26.256 -20.580 1.00 17.79 12 LYS B N 1
ATOM 743 C CA . LYS B 1 12 ? 5.876 26.974 -19.821 1.00 19.70 12 LYS B CA 1
ATOM 744 C C . LYS B 1 12 ? 6.180 26.264 -18.528 1.00 18.66 12 LYS B C 1
ATOM 745 O O . LYS B 1 12 ? 7.332 26.017 -18.220 1.00 18.51 12 LYS B O 1
ATOM 751 N N . ILE B 1 13 ? 5.132 25.942 -17.762 1.00 16.02 13 ILE B N 1
ATOM 752 C CA . ILE B 1 13 ? 5.308 25.222 -16.497 1.00 16.47 13 ILE B CA 1
ATOM 753 C C . ILE B 1 13 ? 6.042 23.835 -16.693 1.00 14.22 13 ILE B C 1
ATOM 754 O O . ILE B 1 13 ? 7.004 23.487 -15.981 1.00 11.98 13 ILE B O 1
ATOM 759 N N . ILE B 1 14 ? 5.578 23.059 -17.651 1.00 14.60 14 ILE B N 1
ATOM 760 C CA . ILE B 1 14 ? 6.091 21.671 -17.823 1.00 14.69 14 ILE B CA 1
ATOM 761 C C . ILE B 1 14 ? 7.504 21.744 -18.305 1.00 15.66 14 ILE B C 1
ATOM 762 O O . ILE B 1 14 ? 8.344 20.931 -17.886 1.00 16.47 14 ILE B O 1
ATOM 767 N N . SER B 1 15 ? 7.787 22.678 -19.227 1.00 16.54 15 SER B N 1
ATOM 768 C CA A SER B 1 15 ? 9.154 22.871 -19.753 0.50 16.97 15 SER B CA 1
ATOM 769 C CA B SER B 1 15 ? 9.151 22.815 -19.742 0.50 17.86 15 SER B CA 1
ATOM 770 C C . SER B 1 15 ? 10.147 23.079 -18.623 1.00 18.81 15 SER B C 1
ATOM 771 O O . SER B 1 15 ? 11.218 22.443 -18.590 1.00 18.58 15 SER B O 1
ATOM 776 N N . LYS B 1 16 ? 9.796 24.001 -17.715 1.00 18.21 16 LYS B N 1
ATOM 777 C CA . LYS B 1 16 ? 10.684 24.297 -16.599 1.00 20.14 16 LYS B CA 1
ATOM 778 C C . LYS B 1 16 ? 10.734 23.137 -15.599 1.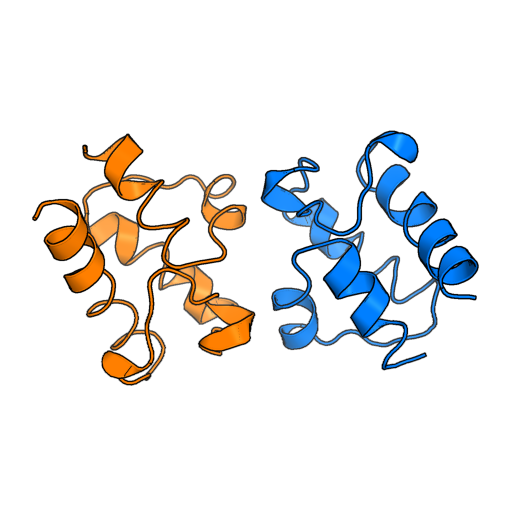00 20.66 16 LYS B C 1
ATOM 779 O O . LYS B 1 16 ? 11.813 22.760 -15.129 1.00 22.35 16 LYS B O 1
ATOM 785 N N . GLN B 1 17 ? 9.585 22.545 -15.288 1.00 20.63 17 GLN B N 1
ATOM 786 C CA A GLN B 1 17 ? 9.549 21.421 -14.338 0.50 21.13 17 GLN B CA 1
ATOM 787 C CA B GLN B 1 17 ? 9.545 21.446 -14.324 0.50 21.43 17 GLN B CA 1
ATOM 788 C C . GLN B 1 17 ? 10.264 20.153 -14.794 1.00 21.98 17 GLN B C 1
ATOM 789 O O . GLN B 1 17 ? 11.048 19.562 -14.029 1.00 21.70 17 GLN B O 1
ATOM 800 N N . LEU B 1 18 ? 9.986 19.718 -16.018 1.00 22.13 18 LEU B N 1
ATOM 801 C CA . LEU B 1 18 ? 10.500 18.451 -16.544 1.00 23.66 18 LEU B CA 1
ATOM 802 C C . LEU B 1 18 ? 11.736 18.602 -17.384 1.00 24.52 18 LEU B C 1
ATOM 803 O O . LEU B 1 18 ? 12.236 17.615 -17.919 1.00 25.39 18 LEU B O 1
ATOM 808 N N . SER B 1 19 ? 12.231 19.828 -17.523 1.00 25.19 19 SER B N 1
ATOM 809 C CA . SER B 1 19 ? 13.470 20.029 -18.262 1.00 26.52 19 SER B CA 1
ATOM 810 C C . SER B 1 19 ? 13.327 19.425 -19.650 1.00 27.00 19 SER B C 1
ATOM 811 O O . SER B 1 19 ? 14.060 18.500 -20.005 1.00 26.36 19 SER B O 1
ATOM 814 N N . VAL B 1 20 ? 12.325 19.899 -20.398 1.00 26.57 20 VAL B N 1
ATOM 815 C CA . VAL B 1 20 ? 12.080 19.439 -21.771 1.00 26.08 20 VAL B CA 1
ATOM 816 C C . VAL B 1 20 ? 11.771 20.669 -22.614 1.00 27.18 20 VAL B C 1
ATOM 817 O O . VAL B 1 20 ? 11.274 21.652 -22.059 1.00 26.75 20 VAL B O 1
ATOM 821 N N . GLU B 1 21 ? 12.038 20.622 -23.929 1.00 27.29 21 GLU B N 1
ATOM 822 C CA . GLU B 1 21 ? 11.815 21.785 -24.794 1.00 29.28 21 GLU B CA 1
ATOM 823 C C . GLU B 1 21 ? 10.329 21.950 -25.060 1.00 28.20 21 GLU B C 1
ATOM 824 O O . GLU B 1 21 ? 9.621 20.935 -25.234 1.00 27.66 21 GLU B O 1
ATOM 830 N N . GLU B 1 22 ? 9.840 23.197 -25.034 1.00 28.27 22 GLU B N 1
ATOM 831 C CA . GLU B 1 22 ? 8.411 23.436 -25.247 1.00 30.03 22 GLU B CA 1
ATOM 832 C C . GLU B 1 22 ? 7.889 22.785 -26.547 1.00 28.79 22 GLU B C 1
ATOM 833 O O . GLU B 1 22 ? 6.735 22.398 -26.617 1.00 28.74 22 GLU B O 1
ATOM 839 N N . ASP B 1 23 ? 8.755 22.621 -27.544 1.00 29.15 23 ASP B N 1
ATOM 840 C CA . ASP B 1 23 ? 8.332 22.096 -28.838 1.00 28.84 23 ASP B CA 1
ATOM 841 C C . ASP B 1 23 ? 7.988 20.611 -28.758 1.00 27.19 23 ASP B C 1
ATOM 842 O O . ASP B 1 23 ? 7.210 20.114 -29.552 1.00 26.69 23 ASP B O 1
ATOM 847 N N . LYS B 1 24 ? 8.547 19.907 -27.791 1.00 23.80 24 LYS B N 1
ATOM 848 C CA . LYS B 1 24 ? 8.245 18.515 -27.654 1.00 23.62 24 LYS B CA 1
ATOM 849 C C . LYS B 1 24 ? 6.971 18.302 -26.786 1.00 21.19 24 LYS B C 1
ATOM 850 O O . LYS B 1 24 ? 6.526 17.173 -26.604 1.00 20.06 24 LYS B O 1
ATOM 856 N N . ILE B 1 25 ? 6.433 19.379 -26.229 1.00 17.79 25 ILE B N 1
ATOM 857 C CA . ILE B 1 25 ? 5.195 19.269 -25.419 1.00 15.25 25 ILE B CA 1
ATOM 858 C C . ILE B 1 25 ? 3.984 19.491 -26.285 1.00 14.96 25 ILE B C 1
ATOM 859 O O . ILE B 1 25 ? 3.836 20.605 -26.918 1.00 14.33 25 ILE B O 1
ATOM 864 N N . GLN B 1 26 ? 3.127 18.471 -26.369 1.00 14.49 26 GLN B N 1
ATOM 865 C CA . GLN B 1 26 ? 1.927 18.577 -27.196 1.00 15.53 26 GLN B CA 1
ATOM 866 C C . GLN B 1 26 ? 0.637 18.373 -26.368 1.00 15.59 26 GLN B C 1
ATOM 867 O O . GLN B 1 26 ? 0.684 17.843 -25.239 1.00 12.88 26 GLN B O 1
ATOM 873 N N . MET B 1 27 ? -0.522 18.694 -26.954 1.00 14.35 27 MET B N 1
ATOM 874 C CA . MET B 1 27 ? -1.787 18.401 -26.244 1.00 15.23 27 MET B CA 1
ATOM 875 C C . MET B 1 27 ? -1.899 16.971 -25.717 1.00 14.02 27 MET B C 1
ATOM 876 O O . MET B 1 27 ? -2.346 16.749 -24.644 1.00 14.03 27 MET B O 1
ATOM 881 N N . ASN B 1 28 ? -1.452 15.982 -26.493 1.00 12.81 28 ASN B N 1
ATOM 882 C CA . ASN B 1 28 ? -1.646 14.593 -26.086 1.00 12.68 28 ASN B CA 1
ATOM 883 C C . ASN B 1 28 ? -0.442 13.956 -25.390 1.00 11.05 28 ASN B C 1
ATOM 884 O O . ASN B 1 28 ? -0.421 12.737 -25.182 1.00 10.28 28 ASN B O 1
ATOM 889 N N . SER B 1 29 ? 0.545 14.769 -25.025 1.00 10.49 29 SER B N 1
ATOM 890 C CA . SER B 1 29 ? 1.738 14.323 -24.325 1.00 10.44 29 SER B CA 1
ATOM 891 C C . SER B 1 29 ? 1.336 13.731 -22.984 1.00 10.11 29 SER B C 1
ATOM 892 O O . SER B 1 29 ? 0.543 14.356 -22.224 1.00 11.14 29 SER B O 1
ATOM 895 N N . ASN B 1 30 ? 1.878 12.566 -22.697 1.00 9.07 30 ASN B N 1
ATOM 896 C CA . ASN B 1 30 ? 1.683 11.923 -21.386 1.00 8.44 30 ASN B CA 1
ATOM 897 C C . ASN B 1 30 ? 2.933 12.225 -20.501 1.00 7.87 30 ASN B C 1
ATOM 898 O O . ASN B 1 30 ? 4.115 12.009 -20.888 1.00 7.67 30 ASN B O 1
ATOM 903 N N . PHE B 1 31 ? 2.695 12.739 -19.293 1.00 8.25 31 PHE B N 1
ATOM 904 C CA . PHE B 1 31 ? 3.829 13.286 -18.464 1.00 8.04 31 PHE B CA 1
ATOM 905 C C . PHE B 1 31 ? 4.872 12.250 -18.194 1.00 10.41 31 PHE B C 1
ATOM 906 O O . PHE B 1 31 ? 6.062 12.534 -18.223 1.00 11.52 31 PHE B O 1
ATOM 914 N N . THR B 1 32 ? 4.432 11.028 -17.935 1.00 8.93 32 THR B N 1
ATOM 915 C CA . THR B 1 32 ? 5.377 9.964 -17.684 1.00 11.23 32 THR B CA 1
ATOM 916 C C . THR B 1 32 ? 5.878 9.241 -18.939 1.00 12.44 32 THR B C 1
ATOM 917 O O . THR B 1 32 ? 7.067 8.942 -19.031 1.00 13.30 32 THR B O 1
ATOM 921 N N . LYS B 1 33 ? 4.975 8.905 -19.862 1.00 10.12 33 LYS B N 1
ATOM 922 C CA . LYS B 1 33 ? 5.351 8.158 -21.065 1.00 11.82 33 LYS B CA 1
ATOM 923 C C . LYS B 1 33 ? 6.156 8.933 -22.096 1.00 12.31 33 LYS B C 1
ATOM 924 O O . LYS B 1 33 ? 7.152 8.408 -22.662 1.00 14.49 33 LYS B O 1
ATOM 930 N N . ASP B 1 34 ? 5.770 10.170 -22.339 1.00 12.78 34 ASP B N 1
ATOM 931 C CA . ASP B 1 34 ? 6.480 10.987 -23.321 1.00 12.14 34 ASP B CA 1
ATOM 932 C C . ASP B 1 34 ? 7.506 11.943 -22.682 1.00 13.62 34 ASP B C 1
ATOM 933 O O . ASP B 1 34 ? 8.526 12.267 -23.298 1.00 14.96 34 ASP B O 1
ATOM 938 N N . LEU B 1 35 ? 7.173 12.482 -21.520 1.00 12.17 35 LEU B N 1
ATOM 939 C CA . LEU B 1 35 ? 7.939 13.609 -20.973 1.00 12.79 35 LEU B CA 1
ATOM 940 C C . LEU B 1 35 ? 8.893 13.292 -19.799 1.00 14.39 35 LEU B C 1
ATOM 941 O O . LEU B 1 35 ? 9.542 14.211 -19.261 1.00 14.37 35 LEU B O 1
ATOM 946 N N . GLY B 1 36 ? 8.971 12.025 -19.441 1.00 13.57 36 GLY B N 1
ATOM 947 C CA . GLY B 1 36 ? 9.971 11.510 -18.496 1.00 15.51 36 GLY B CA 1
ATOM 948 C C . GLY B 1 36 ? 9.747 11.887 -17.038 1.00 14.79 36 GLY B C 1
ATOM 949 O O . GLY B 1 36 ? 10.690 11.855 -16.263 1.00 16.60 36 GLY B O 1
ATOM 950 N N . ALA B 1 37 ? 8.520 12.248 -16.654 1.00 13.72 37 ALA B N 1
ATOM 951 C CA . ALA B 1 37 ? 8.311 12.724 -15.250 1.00 13.11 37 ALA B CA 1
ATOM 952 C C . ALA B 1 37 ? 8.570 11.587 -14.273 1.00 13.34 37 ALA B C 1
ATOM 953 O O . ALA B 1 37 ? 8.171 10.468 -14.546 1.00 13.13 37 ALA B O 1
ATOM 955 N N . ASP B 1 38 ? 9.178 11.878 -13.110 1.00 12.37 38 ASP B N 1
ATOM 956 C CA . ASP B 1 38 ? 9.187 10.844 -12.013 1.00 13.80 38 ASP B CA 1
ATOM 957 C C . ASP B 1 38 ? 8.173 11.235 -10.921 1.00 12.86 38 ASP B C 1
ATOM 958 O O . ASP B 1 38 ? 7.410 12.159 -11.128 1.00 13.00 38 ASP B O 1
ATOM 963 N N . SER B 1 39 ? 8.127 10.554 -9.776 1.00 1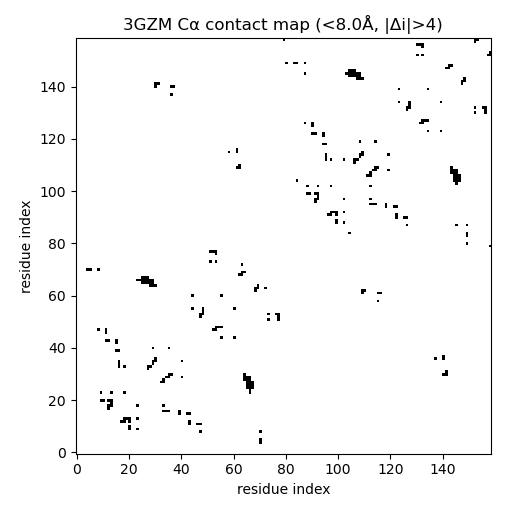2.51 39 SER B N 1
ATOM 964 C CA . SER B 1 39 ? 7.013 10.787 -8.874 1.00 13.41 39 SER B CA 1
ATOM 965 C C . SER B 1 39 ? 7.044 12.214 -8.323 1.00 13.28 39 SER B C 1
ATOM 966 O O . SER B 1 39 ? 6.009 12.886 -8.191 1.00 13.75 39 SER B O 1
ATOM 968 N N . LEU B 1 40 ? 8.251 12.651 -7.946 1.00 14.76 40 LEU B N 1
ATOM 969 C CA . LEU B 1 40 ? 8.408 14.024 -7.436 1.00 14.40 40 LEU B CA 1
ATOM 970 C C . LEU B 1 40 ? 8.012 15.064 -8.480 1.00 13.59 40 LEU B C 1
ATOM 971 O O . LEU B 1 40 ? 7.360 16.085 -8.134 1.00 12.55 40 LEU B O 1
ATOM 976 N N . ASP B 1 41 ? 8.374 14.823 -9.757 1.00 11.45 41 ASP B N 1
ATOM 977 C CA . ASP B 1 41 ? 8.003 15.762 -10.829 1.00 11.57 41 ASP B CA 1
ATOM 978 C C . ASP B 1 41 ? 6.470 15.895 -10.877 1.00 12.44 41 ASP B C 1
ATOM 979 O O . ASP B 1 41 ? 5.950 17.002 -11.052 1.00 10.31 41 ASP B O 1
ATOM 984 N N . LEU B 1 42 ? 5.778 14.752 -10.726 1.00 11.32 42 LEU B N 1
ATOM 985 C CA . LEU B 1 42 ? 4.303 14.733 -10.779 1.00 11.68 42 LEU B CA 1
ATOM 986 C C . LEU B 1 42 ? 3.720 15.595 -9.639 1.00 11.74 42 LEU B C 1
ATOM 987 O O . LEU B 1 42 ? 2.840 16.457 -9.868 1.00 11.47 42 LEU B O 1
ATOM 992 N N . VAL B 1 43 ? 4.253 15.418 -8.438 1.00 12.01 43 VAL B N 1
ATOM 993 C CA . VAL B 1 43 ? 3.796 16.192 -7.295 1.00 13.47 43 VAL B CA 1
ATOM 994 C C . VAL B 1 43 ? 3.998 17.718 -7.548 1.00 14.37 43 VAL B C 1
ATOM 995 O O . VAL B 1 43 ? 3.076 18.519 -7.429 1.00 14.77 43 VAL B O 1
ATOM 999 N N . GLU B 1 44 ? 5.214 18.097 -7.937 1.00 14.56 44 GLU B N 1
ATOM 1000 C CA . GLU B 1 44 ? 5.552 19.484 -8.215 1.00 15.69 44 GLU B CA 1
ATOM 1001 C C . GLU B 1 44 ? 4.772 20.074 -9.399 1.00 14.44 44 GLU B C 1
ATOM 1002 O O . GLU B 1 44 ? 4.359 21.242 -9.330 1.00 14.36 44 GLU B O 1
ATOM 1008 N N . LEU B 1 45 ? 4.495 19.255 -10.421 1.00 12.73 45 LEU B N 1
ATOM 1009 C CA A LEU B 1 45 ? 3.662 19.708 -11.525 0.50 11.47 45 LEU B CA 1
ATOM 1010 C CA B LEU B 1 45 ? 3.650 19.726 -11.541 0.50 12.74 45 LEU B CA 1
ATOM 1011 C C . LEU B 1 45 ? 2.232 20.097 -11.098 1.00 12.39 45 LEU B C 1
ATOM 1012 O O . LEU B 1 45 ? 1.729 21.183 -11.483 1.00 12.75 45 LEU B O 1
ATOM 1021 N N . ILE B 1 46 ? 1.599 19.204 -10.335 1.00 11.15 46 ILE B N 1
ATOM 1022 C CA . ILE B 1 46 ? 0.210 19.466 -9.872 1.00 13.27 46 ILE B CA 1
ATOM 1023 C C . ILE B 1 46 ? 0.195 20.771 -9.061 1.00 14.14 46 ILE B C 1
ATOM 1024 O O . ILE B 1 46 ? -0.622 21.641 -9.306 1.00 12.25 46 ILE B O 1
ATOM 1029 N N . MET B 1 47 ? 1.108 20.892 -8.106 1.00 14.34 47 MET B N 1
ATOM 1030 C CA A MET B 1 47 ? 1.200 22.092 -7.297 0.50 15.82 47 MET B CA 1
ATOM 1031 C CA B MET B 1 47 ? 1.234 22.098 -7.289 0.50 15.49 47 MET B CA 1
ATOM 1032 C C . MET B 1 47 ? 1.418 23.329 -8.148 1.00 15.61 47 MET B C 1
ATOM 1033 O O . MET B 1 47 ? 0.810 24.367 -7.915 1.00 14.10 47 MET B O 1
ATOM 1042 N N . ALA B 1 48 ? 2.282 23.218 -9.153 1.00 13.90 48 ALA B N 1
ATOM 1043 C CA . ALA B 1 48 ? 2.510 24.351 -10.018 1.00 14.46 48 ALA B CA 1
ATOM 1044 C C . ALA B 1 48 ? 1.274 24.713 -10.819 1.00 15.09 48 ALA B C 1
ATOM 1045 O O . ALA B 1 48 ? 1.019 25.894 -10.997 1.00 15.73 48 ALA B O 1
ATOM 1047 N N . LEU B 1 49 ? 0.555 23.724 -11.385 1.00 13.23 49 LEU B N 1
ATOM 1048 C CA . LEU B 1 49 ? -0.721 24.004 -12.052 1.00 13.00 49 LEU B CA 1
ATOM 1049 C C . LEU B 1 49 ? -1.730 24.684 -11.095 1.00 13.05 49 LEU B C 1
ATOM 1050 O O . LEU B 1 49 ? -2.439 25.616 -11.506 1.00 14.62 49 LEU B O 1
ATOM 1055 N N . GLU B 1 50 ? -1.815 24.207 -9.847 1.00 12.66 50 GLU B N 1
ATOM 1056 C CA . GLU B 1 50 ? -2.817 24.786 -8.925 1.00 11.77 50 GLU B CA 1
ATOM 1057 C C . GLU B 1 50 ? -2.472 26.245 -8.691 1.00 14.90 50 GLU B C 1
ATOM 1058 O O . GLU B 1 50 ? -3.367 27.115 -8.731 1.00 14.54 50 GLU B O 1
ATOM 1064 N N . GLU B 1 51 ? -1.175 26.512 -8.485 1.00 15.28 51 GLU B N 1
ATOM 1065 C CA . GLU B 1 51 ? -0.708 27.925 -8.308 1.00 17.72 51 GLU B CA 1
ATOM 1066 C C . GLU B 1 51 ? -0.895 28.860 -9.522 1.00 17.21 51 GLU B C 1
ATOM 1067 O O . GLU B 1 51 ? -1.463 29.935 -9.389 1.00 17.80 51 GLU B O 1
ATOM 1073 N N . LYS B 1 52 ? -0.525 28.399 -10.701 1.00 15.68 52 LYS B N 1
ATOM 1074 C CA . LYS B 1 52 ? -0.605 29.209 -11.917 1.00 17.58 52 LYS B CA 1
ATOM 1075 C C . LYS B 1 52 ? -2.028 29.550 -12.314 1.00 18.43 52 LYS B C 1
ATOM 1076 O O . LYS B 1 52 ? -2.314 30.691 -12.689 1.00 17.91 52 LYS B O 1
ATOM 1082 N N . PHE B 1 53 ? -2.912 28.542 -12.296 1.00 18.84 53 PHE B N 1
ATOM 1083 C CA . PHE B 1 53 ? -4.257 28.731 -12.836 1.00 20.12 53 PHE B CA 1
ATOM 1084 C C . PHE B 1 53 ? -5.294 28.954 -11.706 1.00 20.67 53 PHE B C 1
ATOM 1085 O O . PHE B 1 53 ? -6.507 28.967 -11.977 1.00 22.24 53 PHE B O 1
ATOM 1093 N N . ASN B 1 54 ? -4.795 29.149 -10.480 1.00 22.01 54 ASN B N 1
ATOM 1094 C CA . ASN B 1 54 ? -5.626 29.278 -9.241 1.00 24.40 54 ASN B CA 1
ATOM 1095 C C . ASN B 1 54 ? -6.833 28.329 -9.259 1.00 23.65 54 ASN B C 1
ATOM 1096 O O . ASN B 1 54 ? -8.022 28.706 -9.202 1.00 22.60 54 ASN B O 1
ATOM 1101 N N . VAL B 1 55 ? -6.499 27.071 -9.420 1.00 21.90 55 VAL B N 1
ATOM 1102 C CA . VAL B 1 55 ? -7.481 26.037 -9.286 1.00 21.30 55 VAL B CA 1
ATOM 1103 C C . VAL B 1 55 ? -7.032 25.198 -8.128 1.00 19.66 55 VAL B C 1
ATOM 1104 O O . VAL B 1 55 ? -5.884 25.260 -7.687 1.00 19.75 55 VAL B O 1
ATOM 1108 N N . THR B 1 56 ? -7.952 24.412 -7.614 1.00 17.78 56 THR B N 1
ATOM 1109 C CA . THR B 1 56 ? -7.640 23.415 -6.657 1.00 18.51 56 THR B CA 1
ATOM 1110 C C . THR B 1 56 ? -7.812 22.027 -7.248 1.00 17.72 56 THR B C 1
ATOM 1111 O O . THR B 1 56 ? -8.877 21.734 -7.799 1.00 17.48 56 THR B O 1
ATOM 1115 N N . ILE B 1 57 ? -6.785 21.181 -7.145 1.00 16.84 57 ILE B N 1
ATOM 1116 C CA . ILE B 1 57 ? -6.867 19.810 -7.661 1.00 17.40 57 ILE B CA 1
ATOM 1117 C C . ILE B 1 57 ? -6.786 18.847 -6.468 1.00 18.39 57 ILE B C 1
ATOM 1118 O O . ILE B 1 57 ? -5.767 18.797 -5.779 1.00 19.09 57 ILE B O 1
ATOM 1123 N N . SER B 1 58 ? -7.834 18.055 -6.216 1.00 18.22 58 SER B N 1
ATOM 1124 C CA . SER B 1 58 ? -7.770 17.104 -5.107 1.00 18.32 58 SER B CA 1
ATOM 1125 C C . SER B 1 58 ? -6.724 16.050 -5.411 1.00 18.48 58 SER B C 1
ATOM 1126 O O . SER B 1 58 ? -6.382 15.852 -6.582 1.00 17.85 58 SER B O 1
ATOM 1129 N N . ASP B 1 59 ? -6.200 15.407 -4.365 1.00 18.99 59 ASP B N 1
ATOM 1130 C CA . ASP B 1 59 ? -5.244 14.333 -4.464 1.00 20.11 59 ASP B CA 1
ATOM 1131 C C . ASP B 1 59 ? -5.848 13.262 -5.376 1.00 20.55 59 ASP B C 1
ATOM 1132 O O . ASP B 1 59 ? -5.133 12.731 -6.255 1.00 21.11 59 ASP B O 1
ATOM 1137 N N . GLN B 1 60 ? -7.159 13.009 -5.230 1.00 21.05 60 GLN B N 1
ATOM 1138 C CA A GLN B 1 60 ? -7.763 11.948 -6.023 0.50 19.41 60 GLN B CA 1
ATOM 1139 C CA B GLN B 1 60 ? -7.842 11.989 -6.023 0.50 19.92 60 GLN B CA 1
ATOM 1140 C C . GLN B 1 60 ? -7.929 12.370 -7.493 1.00 19.44 60 GLN B C 1
ATOM 1141 O O . GLN B 1 60 ? -7.712 11.549 -8.380 1.00 19.32 60 GLN B O 1
ATOM 1152 N N . ASP B 1 61 ? -8.283 13.637 -7.777 1.00 17.98 61 ASP B N 1
ATOM 1153 C CA . ASP B 1 61 ? -8.361 14.053 -9.184 1.00 15.93 61 ASP B CA 1
ATOM 1154 C C . ASP B 1 61 ? -6.989 14.084 -9.819 1.00 14.87 61 ASP B C 1
ATOM 1155 O O . ASP B 1 61 ? -6.867 13.965 -11.043 1.00 14.07 61 ASP B O 1
ATOM 1160 N N . ALA B 1 62 ? -5.986 14.408 -9.003 1.00 12.77 62 ALA B N 1
ATOM 1161 C CA . ALA B 1 62 ? -4.596 14.439 -9.540 1.00 11.80 62 ALA B CA 1
ATOM 1162 C C . ALA B 1 62 ? -4.189 13.082 -10.173 1.00 11.09 62 ALA B C 1
ATOM 1163 O O . ALA B 1 62 ? -3.449 13.037 -11.160 1.00 10.88 62 ALA B O 1
ATOM 1165 N N . LEU B 1 63 ? -4.670 11.960 -9.609 1.00 10.44 63 LEU B N 1
ATOM 1166 C CA . LEU B 1 63 ? -4.350 10.640 -10.164 1.00 12.42 63 LEU B CA 1
ATOM 1167 C C . LEU B 1 63 ? -4.947 10.411 -11.533 1.00 11.40 63 LEU B C 1
ATOM 1168 O O . LEU B 1 63 ? -4.560 9.473 -12.217 1.00 13.01 63 LEU B O 1
ATOM 1173 N N . LYS B 1 64 ? -5.957 11.198 -11.878 1.00 11.10 64 LYS B N 1
ATOM 1174 C CA . LYS B 1 64 ? -6.630 11.112 -13.195 1.00 11.25 64 LYS B CA 1
ATOM 1175 C C . LYS B 1 64 ? -6.063 12.068 -14.237 1.00 12.77 64 LYS B C 1
ATOM 1176 O O . LYS B 1 64 ? -6.671 12.223 -15.353 1.00 13.25 64 LYS B O 1
ATOM 1182 N N . ILE B 1 65 ? -4.920 12.696 -13.921 1.00 11.11 65 ILE B N 1
ATOM 1183 C CA . ILE B 1 65 ? -4.329 13.687 -14.856 1.00 13.61 65 ILE B CA 1
ATOM 1184 C C . ILE B 1 65 ? -3.034 13.050 -15.360 1.00 14.23 65 ILE B C 1
ATOM 1185 O O . ILE B 1 65 ? -2.010 13.191 -14.698 1.00 17.17 65 ILE B O 1
ATOM 1190 N N . ASN B 1 66 ? -3.109 12.404 -16.533 1.00 13.50 66 ASN B N 1
ATOM 1191 C CA . ASN B 1 66 ? -1.998 11.654 -17.162 1.00 14.28 66 ASN B CA 1
ATOM 1192 C C . ASN B 1 66 ? -1.303 12.455 -18.268 1.00 11.64 66 ASN B C 1
ATOM 1193 O O . ASN B 1 66 ? -0.111 12.281 -18.539 1.00 12.32 66 ASN B O 1
ATOM 1198 N N . THR B 1 67 ? -2.071 13.354 -18.878 1.00 10.90 67 THR B N 1
ATOM 1199 C CA . THR B 1 67 ? -1.640 14.034 -20.110 1.00 8.76 67 THR B CA 1
ATOM 1200 C C . THR B 1 67 ? -1.831 15.535 -20.022 1.00 8.57 67 THR B C 1
ATOM 1201 O O . THR B 1 67 ? -2.659 16.035 -19.206 1.00 7.39 67 THR B O 1
ATOM 1205 N N . VAL B 1 68 ? -1.180 16.272 -20.928 1.00 8.35 68 VAL B N 1
ATOM 1206 C CA . VAL B 1 68 ? -1.445 17.725 -21.009 1.00 8.91 68 VAL B CA 1
ATOM 1207 C C . VAL B 1 68 ? -2.957 18.006 -21.238 1.00 9.87 68 VAL B C 1
ATOM 1208 O O . VAL B 1 68 ? -3.466 18.925 -20.606 1.00 8.26 68 VAL B O 1
ATOM 1212 N N . GLN B 1 69 ? -3.632 17.202 -22.097 1.00 9.50 69 GLN B N 1
ATOM 1213 C CA A GLN B 1 69 ? -5.074 17.413 -22.390 0.50 12.29 69 GLN B CA 1
ATOM 1214 C CA B GLN B 1 69 ? -5.085 17.370 -22.396 0.50 10.51 69 GLN B CA 1
ATOM 1215 C C . GLN B 1 69 ? -5.898 17.233 -21.114 1.00 10.73 69 GLN B C 1
ATOM 1216 O O . GLN B 1 69 ? -6.785 18.031 -20.840 1.00 11.51 69 GLN B O 1
ATOM 1227 N N . ASP B 1 70 ? -5.546 16.236 -20.319 1.00 10.06 70 ASP B N 1
ATOM 1228 C CA . ASP B 1 70 ? -6.271 15.977 -19.073 1.00 9.85 70 ASP B CA 1
ATOM 1229 C C . ASP B 1 70 ? -6.129 17.181 -18.173 1.00 10.39 70 ASP B C 1
ATOM 1230 O O . ASP B 1 70 ? -7.111 17.635 -17.584 1.00 11.25 70 ASP B O 1
ATOM 1235 N N . ALA B 1 71 ? -4.902 17.727 -18.089 1.00 7.84 71 ALA B N 1
ATOM 1236 C CA . ALA B 1 71 ? -4.692 18.925 -17.254 1.00 9.49 71 ALA B CA 1
ATOM 1237 C C . ALA B 1 71 ? -5.473 20.129 -17.817 1.00 10.25 71 ALA B C 1
ATOM 1238 O O . ALA B 1 71 ? -6.164 20.844 -17.044 1.00 12.12 71 ALA B O 1
ATOM 1240 N N . ILE B 1 72 ? -5.410 20.324 -19.133 1.00 11.72 72 ILE B N 1
ATOM 1241 C CA . ILE B 1 72 ? -6.189 21.440 -19.812 1.00 14.14 72 ILE B CA 1
ATOM 1242 C C . ILE B 1 72 ? -7.704 21.322 -19.535 1.00 14.06 72 ILE B C 1
ATOM 1243 O O . ILE B 1 72 ? -8.369 22.305 -19.120 1.00 14.64 72 ILE B O 1
ATOM 1248 N N . ASP B 1 73 ? -8.195 20.099 -19.668 1.00 14.66 73 ASP B N 1
ATOM 1249 C CA A ASP B 1 73 ? -9.620 19.754 -19.446 0.50 15.30 73 ASP B CA 1
ATOM 1250 C CA B ASP B 1 73 ? -9.629 19.867 -19.464 0.50 14.74 73 ASP B CA 1
ATOM 1251 C C . ASP B 1 73 ? -10.019 20.186 -18.025 1.00 14.34 73 ASP B C 1
ATOM 1252 O O . ASP B 1 73 ? -11.013 20.935 -17.805 1.00 14.55 73 ASP B O 1
ATOM 1261 N N . TYR B 1 74 ? -9.231 19.714 -17.050 1.00 12.22 74 TYR B N 1
ATOM 1262 C CA . TYR B 1 74 ? -9.459 20.028 -15.625 1.00 13.95 74 TYR B CA 1
ATOM 1263 C C . TYR B 1 74 ? -9.436 21.535 -15.399 1.00 16.18 74 TYR B C 1
ATOM 1264 O O . TYR B 1 74 ? -10.374 22.110 -14.853 1.00 16.10 74 TYR B O 1
ATOM 1273 N N . ILE B 1 75 ? -8.378 22.197 -15.843 1.00 15.32 75 ILE B N 1
ATOM 1274 C CA . ILE B 1 75 ? -8.270 23.618 -15.667 1.00 17.04 75 ILE B CA 1
ATOM 1275 C C . ILE B 1 75 ? -9.432 24.372 -16.333 1.00 16.59 75 ILE B C 1
ATOM 1276 O O . ILE B 1 75 ? -9.966 25.265 -15.678 1.00 20.67 75 ILE B O 1
ATOM 1281 N N . GLU B 1 76 ? -9.792 24.063 -17.566 1.00 17.55 76 GLU B N 1
ATOM 1282 C CA . GLU B 1 76 ? -10.913 24.746 -18.233 1.00 19.97 76 GLU B CA 1
ATOM 1283 C C . GLU B 1 76 ? -12.239 24.502 -17.484 1.00 20.78 76 GLU B C 1
ATOM 1284 O O . GLU B 1 76 ? -13.034 25.444 -17.330 1.00 22.18 76 GLU B O 1
ATOM 1290 N N . LYS B 1 77 ? -12.450 23.286 -16.983 1.00 18.15 77 LYS B N 1
ATOM 1291 C CA . LYS B 1 77 ? -13.650 22.954 -16.159 1.00 19.21 77 LYS B CA 1
ATOM 1292 C C . LYS B 1 77 ? -13.715 23.737 -14.836 1.00 19.60 77 LYS B C 1
ATOM 1293 O O . LYS B 1 77 ? -14.792 24.022 -14.340 1.00 18.12 77 LYS B O 1
ATOM 1299 N N . ASN B 1 78 ? -12.553 24.063 -14.286 1.00 20.00 78 ASN B N 1
ATOM 1300 C CA . ASN B 1 78 ? -12.469 24.652 -12.968 1.00 23.07 78 ASN B CA 1
ATOM 1301 C C . ASN B 1 78 ? -12.069 26.134 -12.901 1.00 25.32 78 ASN B C 1
ATOM 1302 O O . ASN B 1 78 ? -12.184 26.748 -11.853 1.00 26.27 78 ASN B O 1
ATOM 1307 N N . ASN B 1 79 ? -11.614 26.745 -13.970 1.00 30.04 79 ASN B N 1
ATOM 1308 C CA . ASN B 1 79 ? -11.343 28.144 -13.719 1.00 35.53 79 ASN B CA 1
ATOM 1309 C C . ASN B 1 79 ? -12.125 29.357 -14.184 1.00 38.61 79 ASN B C 1
ATOM 1310 O O . ASN B 1 79 ? -11.958 30.372 -13.493 1.00 40.25 79 ASN B O 1
ATOM 1315 N N . LYS B 1 80 ? -12.964 29.380 -15.226 1.00 41.75 80 LYS B N 1
ATOM 1316 C CA . LYS B 1 80 ? -13.224 28.416 -16.303 1.00 45.37 80 LYS B CA 1
ATOM 1317 C C . LYS B 1 80 ? -12.136 28.542 -17.400 1.00 46.57 80 LYS B C 1
ATOM 1318 O O . LYS B 1 80 ? -11.137 29.205 -17.111 1.00 47.57 80 LYS B O 1
ATOM 1324 N N . GLN B 1 81 ? -12.278 28.022 -18.652 1.00 48.19 81 GLN B N 1
ATOM 1325 C CA . GLN B 1 81 ? -13.514 27.777 -19.466 1.00 49.26 81 GLN B CA 1
ATOM 1326 C C . GLN B 1 81 ? -14.433 26.567 -19.180 1.00 49.21 81 GLN B C 1
ATOM 1327 O O . GLN B 1 81 ? -15.513 26.421 -19.786 1.00 48.10 81 GLN B O 1
#

CATH classification: 1.10.1200.10

B-factor: mean 22.94, std 11.89, range [7.0, 81.52]

Secondary structure (DSSP, 8-state):
-HHHHHHHHHHHHHHHHT--GGG--TT-BHHHHS---HHHHHHHHHHHHHHHT----HHHHHT--BHHHHHHHHHHH-/-HHHHHHHHHHHHHHHHHT--GGG--TT-BTTTTT---HHHHHHHHHHHHHHHT----HHHHTT--BHHHHHHHHHHHHT-

Solvent-accessible surface area: 9207 Å² total; per-residue (Å²): 114,119,132,63,16,29,49,52,0,30,106,24,0,15,137,48,20,106,31,109,70,110,145,2,106,78,125,8,16,5,14,99,92,14,65,1,60,59,117,25,49,71,64,6,35,100,28,3,46,139,110,26,125,16,115,10,55,123,68,45,27,49,85,23,24,23,0,86,32,0,2,65,27,4,76,169,71,120,114,69,80,112,67,14,13,56,38,0,35,112,27,0,26,173,34,16,99,38,108,72,112,140,0,93,51,105,6,15,4,8,90,95,10,55,0,58,59,112,29,46,90,72,2,26,118,34,0,44,137,114,26,115,12,108,9,56,129,78,41,24,54,77,15,25,27,0,85,17,0,4,80,38,4,14,173,74,80,176,110

Sequence (159 aa):
SLKSTFDDIIKKIISKQQLSVEEDKIQMNNSNFTKDLGADSLDLVELLIMALEEEKFNVTISDQDALKINTVQDAIDYIEEKNNSSLKSTFDDIIKKIISSKQQLSVEEDKIQMNSNFTKDLGADSLDLVELLIMMALEEKF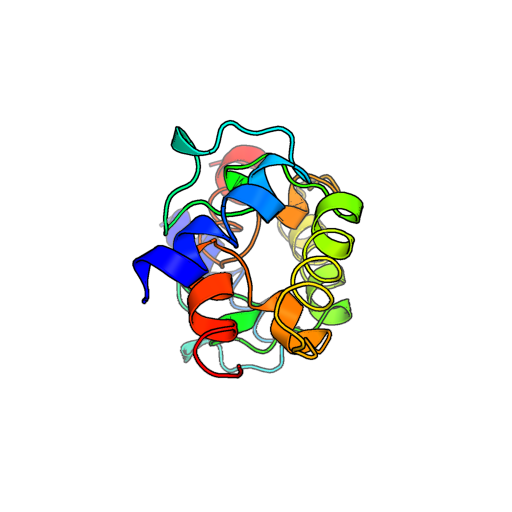NVTISDQQDALKINTVQQDAIDDYIEKNNKQ